Protein AF-A0A7Y2GXT7-F1 (afdb_monomer)

Structure (mmCIF, N/CA/C/O backbone):
data_AF-A0A7Y2GXT7-F1
#
_entry.id   AF-A0A7Y2GXT7-F1
#
loop_
_atom_site.group_PDB
_atom_site.id
_atom_site.type_symbol
_atom_site.label_atom_id
_atom_site.label_alt_id
_atom_site.label_comp_id
_atom_site.label_asym_id
_atom_site.label_entity_id
_atom_site.label_seq_id
_atom_site.pdbx_PDB_ins_code
_atom_site.Cartn_x
_atom_site.Cartn_y
_atom_site.Cartn_z
_atom_site.occupancy
_atom_site.B_iso_or_equiv
_atom_site.auth_seq_id
_atom_site.auth_comp_id
_atom_site.auth_asym_id
_atom_site.auth_atom_id
_atom_site.pdbx_PDB_model_num
ATOM 1 N N . MET A 1 1 ? 17.907 -14.324 -31.197 1.00 44.44 1 MET A N 1
ATOM 2 C CA . MET A 1 1 ? 17.353 -13.794 -29.937 1.00 44.44 1 MET A CA 1
ATOM 3 C C . MET A 1 1 ? 16.541 -14.911 -29.307 1.00 44.44 1 MET A C 1
ATOM 5 O O . MET A 1 1 ? 15.462 -15.207 -29.800 1.00 44.44 1 MET A O 1
ATOM 9 N N . SER A 1 2 ? 17.102 -15.628 -28.335 1.00 51.41 2 SER A N 1
ATOM 10 C CA . SER A 1 2 ? 16.334 -16.596 -27.549 1.00 51.41 2 SER A CA 1
ATOM 11 C C . SER A 1 2 ? 15.458 -15.808 -26.587 1.00 51.41 2 SER A C 1
ATOM 13 O O . SER A 1 2 ? 15.990 -15.037 -25.793 1.00 51.41 2 SER A O 1
ATOM 15 N N . LEU A 1 3 ? 14.139 -15.963 -26.690 1.00 59.31 3 LEU A N 1
ATOM 16 C CA . LEU A 1 3 ? 13.215 -15.437 -25.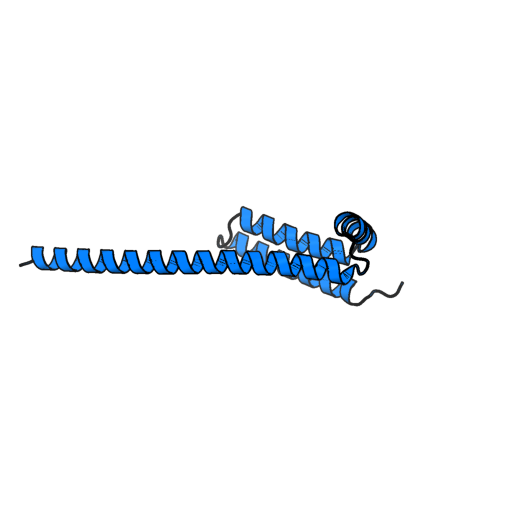689 1.00 59.31 3 LEU A CA 1
ATOM 17 C C . LEU A 1 3 ? 13.597 -16.046 -24.342 1.00 59.31 3 LEU A C 1
ATOM 19 O O . LEU A 1 3 ? 13.504 -17.261 -24.157 1.00 59.31 3 LEU A O 1
ATOM 23 N N . GLU A 1 4 ? 14.074 -15.213 -23.428 1.00 72.75 4 GLU A N 1
ATOM 24 C CA . GLU A 1 4 ? 14.364 -15.669 -22.079 1.00 72.75 4 GLU A CA 1
ATOM 25 C C . GLU A 1 4 ? 13.045 -15.873 -21.333 1.00 72.75 4 GLU A C 1
ATOM 27 O O . GLU A 1 4 ? 12.101 -15.096 -21.476 1.00 72.75 4 GLU A O 1
ATOM 32 N N . VAL A 1 5 ? 12.960 -16.933 -20.528 1.00 74.38 5 VAL A N 1
ATOM 33 C CA . VAL A 1 5 ? 11.710 -17.364 -19.875 1.00 74.38 5 VAL A CA 1
ATOM 34 C C . VAL A 1 5 ? 11.060 -16.229 -19.066 1.00 74.38 5 VAL A C 1
ATOM 36 O O . VAL A 1 5 ? 9.833 -16.111 -19.041 1.00 74.38 5 VAL A O 1
ATOM 39 N N . TYR A 1 6 ? 11.859 -15.337 -18.469 1.00 74.38 6 TYR A N 1
ATOM 40 C CA . TYR A 1 6 ? 11.343 -14.199 -17.702 1.00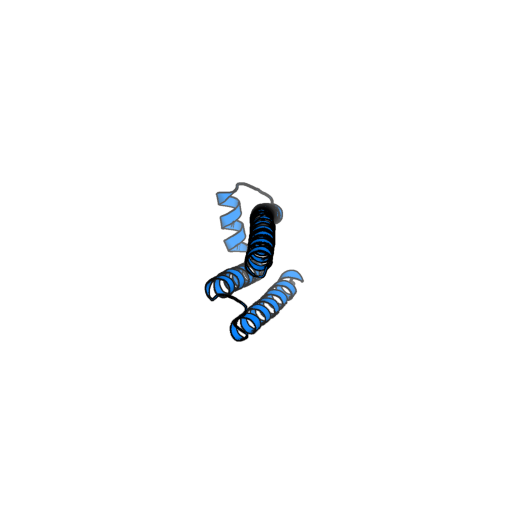 74.38 6 TYR A CA 1
ATOM 41 C C . TYR A 1 6 ? 10.575 -13.184 -18.567 1.00 74.38 6 TYR A C 1
ATOM 43 O O . TYR A 1 6 ? 9.607 -12.595 -18.088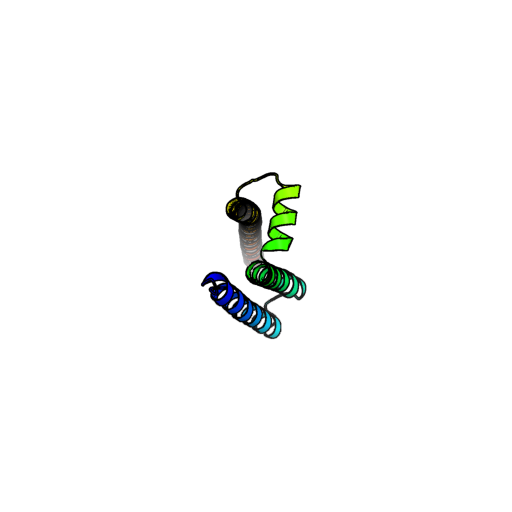 1.00 74.38 6 TYR A O 1
ATOM 51 N N . GLN A 1 7 ? 10.943 -13.015 -19.841 1.00 75.00 7 GLN A N 1
ATOM 52 C CA . GLN A 1 7 ? 10.312 -12.058 -20.760 1.00 75.00 7 GLN A CA 1
ATOM 53 C C . GLN A 1 7 ? 8.890 -12.474 -21.153 1.00 75.00 7 GLN A C 1
ATOM 55 O O . GLN A 1 7 ? 8.117 -11.650 -21.627 1.00 75.00 7 GLN A O 1
ATOM 60 N N . ILE A 1 8 ? 8.529 -13.743 -20.939 1.00 79.50 8 ILE A N 1
ATOM 61 C CA . ILE A 1 8 ? 7.187 -14.279 -21.199 1.00 79.50 8 ILE A CA 1
ATOM 62 C C . ILE A 1 8 ? 6.403 -14.404 -19.891 1.00 79.50 8 ILE A C 1
ATOM 64 O O . ILE A 1 8 ? 5.249 -13.988 -19.808 1.00 79.50 8 ILE A O 1
ATOM 68 N N . VAL A 1 9 ? 7.032 -14.950 -18.848 1.00 81.44 9 VAL A N 1
ATOM 69 C CA . VAL A 1 9 ? 6.362 -15.223 -17.570 1.00 81.44 9 VAL A CA 1
ATOM 70 C C . VAL A 1 9 ? 5.971 -13.932 -16.852 1.00 81.44 9 VAL A C 1
ATOM 72 O O . VAL A 1 9 ? 4.848 -13.821 -16.361 1.00 81.44 9 VAL A O 1
ATOM 75 N N . VAL A 1 10 ? 6.861 -12.937 -16.808 1.00 81.38 10 VAL A N 1
ATOM 76 C CA . VAL A 1 10 ? 6.621 -11.707 -16.041 1.00 81.38 10 VAL A CA 1
ATOM 77 C C . VAL A 1 10 ? 5.458 -10.883 -16.614 1.00 81.38 10 VAL A C 1
ATOM 79 O O . VAL A 1 10 ? 4.576 -10.516 -15.835 1.00 81.38 10 VAL A O 1
ATOM 82 N N . PRO A 1 11 ? 5.348 -10.648 -17.938 1.00 82.81 11 PRO A N 1
ATOM 83 C CA . PRO A 1 11 ? 4.189 -9.950 -18.496 1.00 82.81 11 PRO A CA 1
ATOM 84 C C . PRO A 1 11 ? 2.860 -10.674 -18.262 1.00 82.81 11 PRO A C 1
ATOM 86 O O . PRO A 1 11 ? 1.864 -10.020 -17.957 1.00 82.81 11 PRO A O 1
ATOM 89 N N . ILE A 1 12 ? 2.833 -12.010 -18.348 1.00 85.50 12 ILE A N 1
ATOM 90 C CA . ILE A 1 12 ? 1.620 -12.795 -18.070 1.00 85.50 12 ILE A CA 1
ATOM 91 C C . ILE A 1 12 ? 1.163 -12.567 -16.628 1.00 85.50 12 ILE A C 1
ATOM 93 O O . ILE A 1 12 ? -0.012 -12.280 -16.391 1.00 85.50 12 ILE A O 1
ATOM 97 N N . ILE A 1 13 ? 2.090 -12.635 -15.669 1.00 86.25 13 ILE A N 1
ATOM 98 C CA . ILE A 1 13 ? 1.786 -12.377 -14.258 1.00 86.25 13 ILE A CA 1
ATOM 99 C C . ILE A 1 13 ? 1.277 -10.943 -14.076 1.00 86.25 13 ILE A C 1
ATOM 101 O O . ILE A 1 13 ? 0.256 -10.747 -13.420 1.00 86.25 13 ILE A O 1
ATOM 105 N N . SER A 1 14 ? 1.918 -9.948 -14.696 1.00 84.06 14 SER A N 1
ATOM 106 C CA . SER A 1 14 ? 1.464 -8.555 -14.618 1.00 84.06 14 SER A CA 1
ATOM 107 C C . SER A 1 14 ? 0.036 -8.368 -15.135 1.00 84.06 14 SER A C 1
ATOM 109 O O . SER A 1 14 ? -0.748 -7.663 -14.501 1.00 84.06 14 SER A O 1
ATOM 111 N N . VAL A 1 15 ? -0.336 -9.021 -16.240 1.00 85.12 15 VAL A N 1
ATOM 112 C CA . VAL A 1 15 ? -1.700 -8.956 -16.795 1.00 85.12 15 VAL A CA 1
ATOM 113 C C . VAL A 1 15 ? -2.717 -9.609 -15.857 1.00 85.12 15 VAL A C 1
ATOM 115 O O . VAL A 1 15 ? -3.788 -9.043 -15.616 1.00 85.12 15 VAL A O 1
ATOM 118 N N . VAL A 1 16 ? -2.391 -10.773 -15.288 1.00 88.31 16 VAL A N 1
ATOM 119 C CA . VAL A 1 16 ? -3.259 -11.457 -14.315 1.00 88.31 16 VAL A CA 1
ATOM 120 C C . VAL A 1 16 ? -3.465 -10.581 -13.081 1.00 88.31 16 VAL A C 1
ATOM 122 O O . VAL A 1 16 ? -4.602 -10.355 -12.670 1.00 88.31 16 VAL A O 1
ATOM 125 N N . SER A 1 17 ? -2.392 -10.025 -12.528 1.00 84.94 17 SER A N 1
ATOM 126 C CA . SER A 1 17 ? -2.461 -9.169 -11.346 1.00 84.94 17 SER A CA 1
ATOM 127 C C . SER A 1 17 ? -3.231 -7.874 -11.598 1.00 84.94 17 SER A C 1
ATOM 129 O O . SER A 1 17 ? -4.092 -7.515 -10.795 1.00 84.94 17 SER A O 1
ATOM 131 N N . ALA A 1 18 ? -2.999 -7.202 -12.731 1.00 83.62 18 ALA A N 1
ATOM 132 C CA . ALA A 1 18 ? -3.773 -6.026 -13.126 1.00 83.62 18 ALA A CA 1
ATOM 133 C C . ALA A 1 18 ? -5.271 -6.354 -13.253 1.00 83.62 18 ALA A C 1
ATOM 135 O O . ALA A 1 18 ? -6.120 -5.587 -12.797 1.00 83.62 18 ALA A O 1
ATOM 136 N N . SER A 1 19 ? -5.599 -7.533 -13.791 1.00 85.12 19 SER A N 1
ATOM 137 C CA . SER A 1 19 ? -6.981 -8.009 -13.896 1.00 85.12 19 SER A CA 1
ATOM 138 C C . SER A 1 19 ? -7.616 -8.244 -12.522 1.00 85.12 19 SER A C 1
ATOM 140 O O . SER A 1 19 ? -8.777 -7.895 -12.318 1.00 85.12 19 SER A O 1
ATOM 142 N N . LEU A 1 20 ? -6.877 -8.803 -11.559 1.00 83.81 20 LEU A N 1
ATOM 143 C CA . LEU A 1 20 ? -7.362 -8.993 -10.186 1.00 83.81 20 LEU A CA 1
ATOM 144 C C . LEU A 1 20 ? -7.636 -7.653 -9.495 1.00 83.81 20 LEU A C 1
ATOM 146 O O . LEU A 1 20 ? -8.723 -7.466 -8.950 1.00 83.81 20 LEU A O 1
ATOM 150 N N . ILE A 1 21 ? -6.706 -6.700 -9.604 1.00 82.94 21 ILE A N 1
ATOM 151 C CA . ILE A 1 21 ? -6.853 -5.347 -9.049 1.00 82.94 21 ILE A CA 1
ATOM 152 C C . ILE A 1 21 ? -8.082 -4.650 -9.639 1.00 82.94 21 ILE A C 1
ATOM 154 O O . ILE A 1 21 ? -8.877 -4.062 -8.907 1.00 82.94 21 ILE A O 1
ATOM 158 N N . PHE A 1 22 ? -8.281 -4.759 -10.955 1.00 80.75 22 PHE A N 1
ATOM 159 C CA . PHE A 1 22 ? -9.436 -4.171 -11.628 1.00 80.75 22 PHE A CA 1
ATOM 160 C C . PHE A 1 22 ? -10.759 -4.807 -11.177 1.00 80.75 22 PHE A C 1
ATOM 162 O O . PHE A 1 22 ? -11.745 -4.107 -10.953 1.00 80.75 22 PHE A O 1
ATOM 169 N N . ARG A 1 23 ? -10.789 -6.131 -10.967 1.00 83.25 23 ARG A N 1
ATOM 170 C CA . ARG A 1 23 ? -11.969 -6.813 -10.405 1.00 83.25 23 ARG A CA 1
ATOM 171 C C . ARG A 1 23 ? -12.278 -6.347 -8.986 1.00 83.25 23 ARG A C 1
ATOM 173 O O . ARG A 1 23 ? -13.447 -6.265 -8.622 1.00 83.25 23 ARG A O 1
ATOM 180 N N . GLU A 1 24 ? -11.260 -6.061 -8.189 1.00 78.88 24 GLU A N 1
ATOM 181 C CA . GLU A 1 24 ? -11.425 -5.600 -6.812 1.00 78.88 24 GLU A CA 1
ATOM 182 C C . GLU A 1 24 ? -11.876 -4.136 -6.732 1.00 78.88 24 GLU A C 1
ATOM 184 O O . GLU A 1 24 ? -12.703 -3.789 -5.888 1.00 78.88 24 GLU A O 1
ATOM 189 N N . PHE A 1 25 ? -11.442 -3.311 -7.690 1.00 80.00 25 PHE A N 1
ATOM 190 C CA . PHE A 1 25 ? -11.971 -1.965 -7.905 1.00 80.00 25 PHE A CA 1
ATOM 191 C C . PHE A 1 25 ? -13.463 -1.985 -8.268 1.00 80.00 25 PHE A C 1
ATOM 193 O O . PHE A 1 25 ? -14.248 -1.260 -7.663 1.00 80.00 25 PHE A O 1
ATOM 200 N N . ILE A 1 26 ? -13.886 -2.868 -9.186 1.00 78.50 26 ILE A N 1
ATOM 201 C CA . ILE A 1 26 ? -15.310 -3.020 -9.550 1.00 78.50 26 ILE A CA 1
ATOM 202 C C . ILE A 1 26 ? -16.161 -3.440 -8.342 1.00 78.50 26 ILE A C 1
ATOM 204 O O . ILE A 1 26 ? -17.313 -3.030 -8.224 1.00 78.50 26 ILE A O 1
ATOM 208 N N . LYS A 1 27 ? -15.604 -4.238 -7.425 1.00 81.75 27 LYS A N 1
ATOM 209 C CA . LYS A 1 27 ? -16.286 -4.653 -6.190 1.00 81.75 27 LYS A CA 1
ATOM 210 C C . LYS A 1 27 ? -16.374 -3.547 -5.130 1.00 81.75 27 LYS A C 1
ATOM 212 O O . LYS A 1 27 ? -17.018 -3.764 -4.112 1.00 81.75 27 LYS A O 1
ATOM 217 N N . GLY A 1 28 ? -15.741 -2.390 -5.347 1.00 78.56 28 GLY A N 1
ATOM 218 C CA . GLY A 1 28 ? -15.712 -1.279 -4.391 1.00 78.56 28 GLY A CA 1
ATOM 219 C C . GLY A 1 28 ? -14.839 -1.531 -3.158 1.00 78.56 28 GLY A C 1
ATOM 220 O O . GLY A 1 28 ? -14.887 -0.749 -2.214 1.00 78.56 28 GLY A O 1
ATOM 221 N N . ASN A 1 29 ? -14.041 -2.603 -3.159 1.00 75.38 29 ASN A N 1
ATOM 222 C CA . ASN A 1 29 ? -13.185 -2.972 -2.029 1.00 75.38 29 ASN A CA 1
ATOM 223 C C . ASN A 1 29 ? -11.876 -2.174 -1.993 1.00 75.38 29 ASN A C 1
ATOM 225 O O . ASN A 1 29 ? -11.275 -2.058 -0.930 1.00 75.38 29 ASN A O 1
ATOM 229 N N . ASN A 1 30 ? -11.445 -1.638 -3.139 1.00 76.25 30 ASN A N 1
ATOM 230 C CA . ASN A 1 30 ? -10.227 -0.845 -3.260 1.00 76.25 30 ASN A CA 1
ATOM 231 C C . ASN A 1 30 ? -10.551 0.611 -3.575 1.00 76.25 30 ASN A C 1
ATOM 233 O O . ASN A 1 30 ? -11.384 0.926 -4.429 1.00 76.25 30 ASN A O 1
ATOM 237 N N . THR A 1 31 ? -9.802 1.509 -2.950 1.00 83.38 31 THR A N 1
ATOM 238 C CA . THR A 1 31 ? -9.842 2.932 -3.274 1.00 83.38 31 THR A CA 1
ATOM 239 C C . THR A 1 31 ? -9.237 3.163 -4.664 1.00 83.38 31 THR A C 1
ATOM 241 O O . THR A 1 31 ? -8.334 2.448 -5.112 1.00 83.38 31 THR A O 1
ATOM 244 N N . LEU A 1 32 ? -9.683 4.216 -5.355 1.00 78.62 32 LEU A N 1
ATOM 245 C CA . LEU A 1 32 ? -9.130 4.625 -6.653 1.00 78.62 32 LEU A CA 1
ATOM 246 C C . LEU A 1 32 ? -7.605 4.850 -6.586 1.00 78.62 32 LEU A C 1
ATOM 248 O O . LEU A 1 32 ? -6.875 4.459 -7.493 1.00 78.62 32 LEU A O 1
ATOM 252 N N . PHE A 1 33 ? -7.114 5.387 -5.464 1.00 79.19 33 PHE A N 1
ATOM 253 C CA . PHE A 1 33 ? -5.683 5.540 -5.192 1.00 79.19 33 PHE A CA 1
ATOM 254 C C . PHE A 1 33 ? -4.935 4.200 -5.138 1.00 79.19 33 PHE A C 1
ATOM 256 O O . PHE A 1 33 ? -3.883 4.062 -5.755 1.00 79.19 33 PHE A O 1
ATOM 263 N N . GLU A 1 34 ? -5.481 3.200 -4.444 1.00 80.31 34 GLU A N 1
ATOM 264 C CA . GLU A 1 34 ? -4.860 1.875 -4.306 1.00 80.31 34 GLU A CA 1
ATOM 265 C C . GLU A 1 34 ? -4.8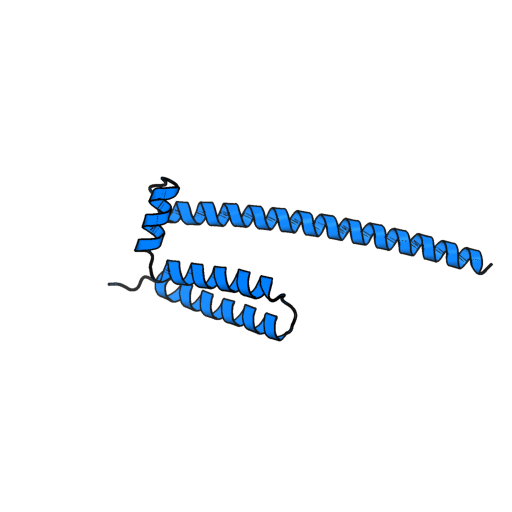03 1.160 -5.655 1.00 80.31 34 GLU A C 1
ATOM 267 O O . GLU A 1 34 ? -3.778 0.591 -6.018 1.00 80.31 34 GLU A O 1
ATOM 272 N N . THR A 1 35 ? -5.873 1.269 -6.440 1.00 81.25 35 THR A N 1
ATOM 273 C CA . THR A 1 35 ? -5.960 0.695 -7.789 1.00 81.25 35 THR A CA 1
ATOM 274 C C . THR A 1 35 ? -4.897 1.288 -8.716 1.00 81.25 35 THR A C 1
ATOM 276 O O . THR A 1 35 ? -4.191 0.546 -9.398 1.00 81.25 35 THR A O 1
ATOM 279 N N . ILE A 1 36 ? -4.736 2.616 -8.715 1.00 83.94 36 ILE A N 1
ATOM 280 C CA . ILE A 1 36 ? -3.715 3.304 -9.520 1.00 83.94 36 ILE A CA 1
ATOM 281 C C . ILE A 1 36 ? -2.308 2.933 -9.048 1.00 83.94 36 ILE A C 1
ATOM 283 O O . ILE A 1 36 ? -1.448 2.629 -9.874 1.00 83.94 36 ILE A O 1
ATOM 287 N N . LEU A 1 37 ? -2.074 2.929 -7.733 1.00 85.00 37 LEU A N 1
ATOM 288 C CA . LEU A 1 37 ? -0.773 2.611 -7.153 1.00 85.00 37 LEU A CA 1
ATOM 289 C C . LEU A 1 37 ? -0.344 1.188 -7.522 1.00 85.00 37 LEU A C 1
ATOM 291 O O . LEU A 1 37 ? 0.753 0.993 -8.044 1.00 85.00 37 LEU A O 1
ATOM 295 N N . TRP A 1 38 ? -1.219 0.204 -7.316 1.00 83.62 38 TRP A N 1
ATOM 296 C CA . TRP A 1 38 ? -0.914 -1.189 -7.628 1.00 83.62 38 TRP A CA 1
ATOM 297 C C . TRP A 1 38 ? -0.803 -1.445 -9.132 1.00 83.62 38 TRP A C 1
ATOM 299 O O . TRP A 1 38 ? 0.111 -2.148 -9.558 1.00 83.62 38 TRP A O 1
ATOM 309 N N . SER A 1 39 ? -1.667 -0.840 -9.951 1.00 82.31 39 SER A N 1
ATOM 310 C CA . SER A 1 39 ? -1.574 -0.940 -11.414 1.00 82.31 39 SER A CA 1
ATOM 311 C C . SER A 1 39 ? -0.252 -0.365 -11.940 1.00 82.31 39 SER A C 1
ATOM 313 O O . SER A 1 39 ? 0.416 -0.996 -12.757 1.00 82.31 39 SER A O 1
ATOM 315 N N . SER A 1 40 ? 0.191 0.777 -11.400 1.00 83.44 40 SER A N 1
ATOM 316 C CA . SER A 1 40 ? 1.480 1.394 -11.742 1.00 83.44 40 SER A CA 1
ATOM 317 C C . SER A 1 40 ? 2.669 0.474 -11.433 1.00 83.44 40 SER A C 1
ATOM 319 O O . SER A 1 40 ? 3.572 0.335 -12.257 1.00 83.44 40 SER A O 1
ATOM 321 N N . ILE A 1 41 ? 2.641 -0.233 -10.296 1.00 83.75 41 ILE A N 1
ATOM 322 C CA . ILE A 1 41 ? 3.680 -1.212 -9.935 1.00 83.75 41 ILE A CA 1
ATOM 323 C C . ILE A 1 41 ? 3.737 -2.357 -10.957 1.00 83.75 41 ILE A C 1
ATOM 325 O O . ILE A 1 41 ? 4.814 -2.671 -11.464 1.00 83.75 41 ILE A O 1
ATOM 329 N N . TRP A 1 42 ? 2.597 -2.965 -11.299 1.00 85.44 42 TRP A N 1
ATOM 330 C CA . TRP A 1 42 ? 2.560 -4.086 -12.249 1.00 85.44 42 TRP A CA 1
ATOM 331 C C . TRP A 1 42 ? 2.945 -3.685 -13.672 1.00 85.44 42 TRP A C 1
ATOM 333 O O . TRP A 1 42 ? 3.625 -4.452 -14.360 1.00 85.44 42 TRP A O 1
ATOM 343 N N . LEU A 1 43 ? 2.565 -2.476 -14.092 1.00 84.00 43 LEU A N 1
ATOM 344 C CA . LEU A 1 43 ? 3.003 -1.888 -15.357 1.00 84.00 43 LEU A CA 1
ATOM 345 C C . LEU A 1 43 ? 4.511 -1.624 -15.361 1.00 84.00 43 LEU A C 1
ATOM 347 O O . LEU A 1 43 ? 5.173 -1.941 -16.345 1.00 84.00 43 LEU A O 1
ATOM 351 N N . GLY A 1 44 ? 5.072 -1.119 -14.259 1.00 82.31 44 GLY A N 1
ATOM 352 C CA . GLY A 1 44 ? 6.516 -0.944 -14.104 1.00 82.31 44 GLY A CA 1
ATOM 353 C C . GLY A 1 44 ? 7.278 -2.267 -14.211 1.00 82.31 44 GLY A C 1
ATOM 354 O O . GLY A 1 44 ? 8.255 -2.358 -14.949 1.00 82.31 44 GLY A O 1
ATOM 355 N N . ILE A 1 45 ? 6.793 -3.320 -13.549 1.00 80.50 45 ILE A N 1
ATOM 356 C CA . ILE A 1 45 ? 7.380 -4.668 -13.618 1.00 80.50 45 ILE A CA 1
ATOM 357 C C . ILE A 1 45 ? 7.316 -5.230 -15.048 1.00 80.50 45 ILE A C 1
ATOM 359 O O . ILE A 1 45 ? 8.303 -5.778 -15.540 1.00 80.50 45 ILE A O 1
ATOM 363 N N . ALA A 1 46 ? 6.186 -5.057 -15.740 1.00 81.56 46 ALA A N 1
ATOM 364 C CA . ALA A 1 46 ? 6.045 -5.480 -17.133 1.00 81.56 46 ALA A CA 1
ATOM 365 C C . ALA A 1 46 ? 6.999 -4.712 -18.063 1.00 81.56 46 ALA A C 1
ATOM 367 O O . ALA A 1 46 ? 7.629 -5.315 -18.930 1.00 81.56 46 ALA A O 1
ATOM 368 N N . ALA A 1 47 ? 7.150 -3.399 -17.860 1.00 79.69 47 ALA A N 1
ATOM 369 C CA . ALA A 1 47 ? 8.065 -2.567 -18.636 1.00 79.69 47 ALA A CA 1
ATOM 370 C C . ALA A 1 47 ? 9.533 -2.987 -18.447 1.00 79.69 47 ALA A C 1
ATOM 372 O O . ALA A 1 47 ? 10.265 -3.067 -19.431 1.00 79.69 47 ALA A O 1
ATOM 373 N N . ILE A 1 48 ? 9.943 -3.325 -17.217 1.00 75.31 48 ILE A N 1
ATOM 374 C CA . ILE A 1 48 ? 11.287 -3.851 -16.913 1.00 75.31 48 ILE A CA 1
ATOM 375 C C . ILE A 1 48 ? 11.542 -5.174 -17.641 1.00 75.31 48 ILE A C 1
ATOM 377 O O . ILE A 1 48 ? 12.622 -5.373 -18.190 1.00 75.31 48 ILE A O 1
ATOM 381 N N . ALA A 1 49 ? 10.552 -6.067 -17.669 1.00 76.38 49 ALA A N 1
ATOM 382 C CA . ALA A 1 49 ? 10.687 -7.360 -18.332 1.00 76.38 49 ALA A CA 1
ATOM 383 C C . ALA A 1 49 ? 10.765 -7.250 -19.864 1.00 76.38 49 ALA A C 1
ATOM 385 O O . ALA A 1 49 ? 11.470 -8.036 -20.492 1.00 76.38 49 ALA A O 1
ATOM 386 N N . LEU A 1 50 ? 10.046 -6.291 -20.459 1.00 75.12 50 LEU A N 1
ATOM 387 C CA . LEU A 1 50 ? 10.001 -6.091 -21.911 1.00 75.12 50 LEU A CA 1
ATOM 388 C C . LEU A 1 50 ? 11.179 -5.260 -22.443 1.00 75.12 50 LEU A C 1
ATOM 390 O O . LEU A 1 50 ? 11.622 -5.496 -23.564 1.00 75.12 50 LEU A O 1
ATOM 394 N N . PHE A 1 51 ? 11.696 -4.310 -21.656 1.00 72.81 51 PHE A N 1
ATOM 395 C CA . PHE A 1 51 ? 12.781 -3.407 -22.053 1.00 72.81 51 PHE A CA 1
ATOM 396 C C . PHE A 1 51 ? 13.838 -3.282 -20.942 1.00 72.81 51 PHE A C 1
ATOM 398 O O . PHE A 1 51 ? 13.885 -2.265 -20.240 1.00 72.81 51 PHE A O 1
ATOM 405 N N . PRO A 1 52 ? 14.713 -4.290 -20.772 1.00 66.50 52 PRO A N 1
ATOM 406 C CA . PRO A 1 52 ? 15.708 -4.281 -19.704 1.00 66.50 52 PRO A CA 1
ATOM 407 C C . PRO A 1 52 ? 16.765 -3.175 -19.882 1.00 66.50 52 PRO A C 1
ATOM 409 O O . PRO A 1 52 ? 17.163 -2.554 -18.896 1.00 66.50 52 PRO A O 1
ATOM 412 N N . ASP A 1 53 ? 17.181 -2.865 -21.114 1.00 68.50 53 ASP A N 1
ATOM 413 C CA . ASP A 1 53 ? 18.334 -1.993 -21.405 1.00 68.50 53 ASP A CA 1
ATOM 414 C C . ASP A 1 53 ? 18.233 -0.549 -20.854 1.00 68.50 53 ASP A C 1
ATOM 416 O O . ASP A 1 53 ? 19.131 -0.125 -20.116 1.00 68.50 53 ASP A O 1
ATOM 420 N N . PRO A 1 54 ? 17.170 0.237 -21.137 1.00 64.81 54 PRO A N 1
ATOM 421 C CA . PRO A 1 54 ? 17.102 1.632 -20.693 1.00 64.81 54 PRO A CA 1
ATOM 422 C C . PRO A 1 54 ? 16.953 1.772 -19.172 1.00 64.81 54 PRO A C 1
ATOM 424 O O . PRO A 1 54 ? 17.514 2.690 -18.569 1.00 64.81 54 PRO A O 1
ATOM 427 N N . ILE A 1 55 ? 16.225 0.853 -18.534 1.00 64.31 55 ILE A N 1
ATOM 428 C CA . ILE A 1 55 ? 15.981 0.894 -17.086 1.00 64.31 55 ILE A CA 1
ATOM 429 C C . ILE A 1 55 ? 17.247 0.485 -16.327 1.00 64.31 55 ILE A C 1
ATOM 431 O O . ILE A 1 55 ? 17.620 1.119 -15.338 1.00 64.31 55 ILE A O 1
ATOM 435 N N . THR A 1 56 ? 17.964 -0.508 -16.852 1.00 62.44 56 THR A N 1
ATOM 436 C CA . THR A 1 56 ? 19.254 -0.964 -16.327 1.00 62.44 56 THR A CA 1
ATOM 437 C C . THR A 1 56 ? 20.306 0.146 -16.363 1.00 62.44 56 THR A C 1
ATOM 439 O O . THR A 1 56 ? 21.020 0.363 -15.379 1.00 62.44 56 THR A O 1
ATOM 442 N N . MET A 1 57 ? 20.356 0.915 -17.456 1.00 65.50 57 MET A N 1
ATOM 443 C CA . MET A 1 57 ? 21.296 2.026 -17.613 1.00 65.50 57 MET A CA 1
ATOM 444 C C . MET A 1 57 ? 21.015 3.182 -16.637 1.00 65.50 57 MET A C 1
ATOM 446 O O . MET A 1 57 ? 21.946 3.744 -16.052 1.00 65.50 57 MET A O 1
ATOM 450 N N . PHE A 1 58 ? 19.740 3.518 -16.411 1.00 67.00 58 PHE A N 1
ATOM 451 C CA . PHE A 1 58 ? 19.343 4.556 -15.452 1.00 67.00 58 PHE A CA 1
ATOM 452 C C . PHE A 1 58 ? 19.691 4.180 -14.001 1.00 67.00 58 PHE A C 1
ATOM 454 O O . PHE A 1 58 ? 20.179 5.016 -13.230 1.00 67.00 58 PHE A O 1
ATOM 461 N N . LEU A 1 59 ? 19.484 2.912 -13.636 1.00 62.38 59 LEU A N 1
ATOM 462 C CA . LEU A 1 59 ? 19.718 2.429 -12.277 1.00 62.38 59 LEU A CA 1
ATOM 463 C C . LEU A 1 59 ? 21.215 2.323 -11.952 1.00 62.38 59 LEU A C 1
ATOM 465 O O . LEU A 1 59 ? 21.644 2.745 -10.876 1.00 62.38 59 LEU A O 1
ATOM 469 N N . SER A 1 60 ? 22.019 1.851 -12.913 1.00 63.81 60 SER A N 1
ATOM 470 C CA . SER A 1 60 ? 23.481 1.774 -12.787 1.00 63.81 60 SER A CA 1
ATOM 471 C C . SER A 1 60 ? 24.108 3.153 -12.538 1.00 63.81 60 SER A C 1
ATOM 473 O O . SER A 1 60 ? 24.942 3.307 -11.645 1.00 63.81 60 SER A O 1
ATOM 475 N N . LYS A 1 61 ? 23.641 4.191 -13.251 1.00 67.56 61 LYS A N 1
ATOM 476 C CA . LYS A 1 61 ? 24.156 5.566 -13.122 1.00 67.56 61 LYS A CA 1
ATOM 477 C C . LYS A 1 61 ? 23.807 6.229 -11.785 1.00 67.56 61 LYS A C 1
ATOM 479 O O . LYS A 1 61 ? 24.599 7.021 -11.283 1.00 67.56 61 LYS A O 1
ATOM 484 N N . THR A 1 62 ? 22.636 5.929 -11.225 1.00 64.94 62 THR A N 1
ATOM 485 C CA . THR A 1 62 ? 22.154 6.574 -9.990 1.00 64.94 62 THR A CA 1
ATOM 486 C C . THR A 1 62 ? 22.700 5.901 -8.728 1.00 64.94 62 THR A C 1
ATOM 488 O O . THR A 1 62 ? 22.938 6.577 -7.732 1.00 64.94 62 THR A O 1
ATOM 491 N N . ILE A 1 63 ? 22.905 4.578 -8.755 1.00 67.62 63 ILE A N 1
ATOM 492 C CA . ILE A 1 63 ? 23.187 3.778 -7.549 1.00 67.62 63 ILE A CA 1
ATOM 493 C C . ILE A 1 63 ? 24.625 3.224 -7.535 1.00 67.62 63 ILE A C 1
ATOM 495 O O . ILE A 1 63 ? 25.140 2.884 -6.474 1.00 67.62 63 ILE A O 1
ATOM 499 N N . GLY A 1 64 ? 25.316 3.165 -8.681 1.00 62.53 64 GLY A N 1
ATOM 500 C CA . GLY A 1 64 ? 26.731 2.770 -8.756 1.00 62.53 64 GLY A CA 1
ATOM 501 C C . GLY A 1 64 ? 27.008 1.275 -8.533 1.00 62.53 64 GLY A C 1
ATOM 502 O O . GLY A 1 64 ? 28.166 0.874 -8.410 1.00 62.53 64 GLY A O 1
ATOM 503 N N . ILE A 1 65 ? 25.971 0.433 -8.492 1.00 62.09 65 ILE A N 1
ATOM 504 C CA . ILE A 1 65 ? 26.100 -1.025 -8.375 1.00 62.09 65 ILE A CA 1
ATOM 505 C C . ILE A 1 65 ? 26.360 -1.607 -9.773 1.00 62.09 65 ILE A C 1
ATOM 507 O O . ILE A 1 65 ? 25.535 -1.468 -10.674 1.00 62.09 65 ILE A O 1
ATOM 511 N N . LYS A 1 66 ? 27.514 -2.268 -9.950 1.00 58.03 66 LYS A N 1
ATOM 512 C CA . LYS A 1 66 ? 27.923 -2.917 -11.215 1.00 58.03 66 LYS A CA 1
ATOM 513 C C . LYS A 1 66 ? 27.058 -4.122 -11.597 1.00 58.03 66 LYS A C 1
ATOM 515 O O . LYS A 1 66 ? 27.038 -4.499 -12.763 1.00 58.03 66 LYS A O 1
ATOM 520 N N . ASP A 1 67 ? 26.384 -4.729 -10.620 1.00 64.81 67 ASP A N 1
ATOM 521 C CA . ASP A 1 67 ? 25.492 -5.865 -10.833 1.00 64.81 67 ASP A CA 1
ATOM 522 C C . ASP A 1 67 ? 24.022 -5.420 -10.849 1.00 64.81 67 ASP A C 1
ATOM 524 O O . ASP A 1 67 ? 23.396 -5.122 -9.826 1.00 64.81 67 ASP A O 1
ATOM 528 N N . HIS A 1 68 ? 23.501 -5.341 -12.066 1.00 64.50 68 HIS A N 1
ATOM 529 C CA . HIS A 1 68 ? 22.220 -4.753 -12.433 1.00 64.50 68 HIS A CA 1
ATOM 530 C C . HIS A 1 68 ? 21.018 -5.444 -11.779 1.00 64.50 68 HIS A C 1
ATOM 532 O O . HIS A 1 68 ? 20.066 -4.779 -11.367 1.00 64.50 68 HIS A O 1
ATOM 538 N N . ILE A 1 69 ? 21.074 -6.772 -11.644 1.00 69.69 69 ILE A N 1
ATOM 539 C CA . ILE A 1 69 ? 19.988 -7.569 -11.062 1.00 69.69 69 ILE A CA 1
ATOM 540 C C . ILE A 1 69 ? 19.930 -7.328 -9.551 1.00 69.69 69 ILE A C 1
ATOM 542 O O . ILE A 1 69 ? 18.858 -7.101 -8.986 1.00 69.69 69 ILE A O 1
ATOM 546 N N . ASN A 1 70 ? 21.095 -7.280 -8.903 1.00 74.19 70 ASN A N 1
ATOM 547 C CA . ASN A 1 70 ? 21.182 -7.085 -7.460 1.00 74.19 70 ASN A CA 1
ATOM 548 C C . ASN A 1 70 ? 20.660 -5.708 -7.039 1.00 74.19 70 ASN A C 1
ATOM 550 O O . ASN A 1 70 ? 19.963 -5.609 -6.033 1.00 74.19 70 ASN A O 1
ATOM 554 N N . ALA A 1 71 ? 20.920 -4.654 -7.820 1.00 73.50 71 ALA A N 1
ATOM 555 C CA . ALA A 1 71 ? 20.420 -3.311 -7.521 1.00 73.50 71 ALA A CA 1
ATOM 556 C C . ALA A 1 71 ? 18.882 -3.258 -7.431 1.00 73.50 71 ALA A C 1
ATOM 558 O O . ALA A 1 71 ? 18.336 -2.709 -6.472 1.00 73.50 71 ALA A O 1
ATOM 559 N N . ILE A 1 72 ? 18.183 -3.873 -8.390 1.00 75.00 72 ILE A N 1
ATOM 560 C CA . ILE A 1 72 ? 16.712 -3.938 -8.409 1.00 75.00 72 ILE A CA 1
ATOM 561 C C . ILE A 1 72 ? 16.200 -4.726 -7.201 1.00 75.00 72 ILE A C 1
ATOM 563 O O . ILE A 1 72 ? 15.267 -4.285 -6.527 1.00 75.00 72 ILE A O 1
ATOM 567 N N . ILE A 1 73 ? 16.837 -5.861 -6.895 1.00 80.75 73 ILE A N 1
ATOM 568 C CA . ILE A 1 73 ? 16.473 -6.699 -5.749 1.00 80.75 73 ILE A CA 1
ATOM 569 C C . ILE A 1 73 ? 16.629 -5.919 -4.440 1.00 80.75 73 ILE A C 1
ATOM 571 O O . ILE A 1 73 ? 15.704 -5.911 -3.632 1.00 80.75 73 ILE A O 1
ATOM 575 N N . PHE A 1 74 ? 17.744 -5.213 -4.235 1.00 82.75 74 PHE A N 1
ATOM 576 C CA . PHE A 1 74 ? 17.972 -4.434 -3.015 1.00 82.75 74 PHE A CA 1
ATOM 577 C C . PHE A 1 74 ? 16.946 -3.313 -2.831 1.00 82.75 74 PHE A C 1
ATOM 579 O O . PHE A 1 74 ? 16.437 -3.132 -1.725 1.00 82.75 74 PHE A O 1
ATOM 586 N N . ILE A 1 75 ? 16.596 -2.589 -3.897 1.00 81.88 75 ILE A N 1
ATOM 5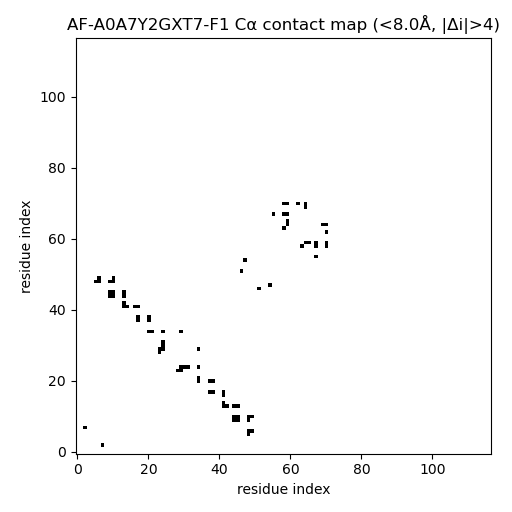87 C CA . ILE A 1 75 ? 15.572 -1.535 -3.834 1.00 81.88 75 ILE A CA 1
ATOM 588 C C . ILE A 1 75 ? 14.196 -2.137 -3.553 1.00 81.88 75 ILE A C 1
ATOM 590 O O . ILE A 1 75 ? 13.482 -1.653 -2.676 1.00 81.88 75 ILE A O 1
ATOM 594 N N . GLY A 1 76 ? 13.830 -3.205 -4.267 1.00 84.44 76 GLY A N 1
ATOM 595 C CA . GLY A 1 76 ? 12.567 -3.908 -4.059 1.00 84.44 76 GLY A CA 1
ATOM 596 C C . GLY A 1 76 ? 12.438 -4.428 -2.628 1.00 84.44 76 GLY A C 1
ATOM 597 O O . GLY A 1 76 ? 11.400 -4.243 -1.993 1.00 84.44 76 GLY A O 1
ATOM 598 N N . LEU A 1 77 ? 13.517 -4.992 -2.081 1.00 88.12 77 LEU A N 1
ATOM 599 C CA . LEU A 1 77 ? 13.588 -5.418 -0.686 1.00 88.12 77 LEU A CA 1
ATOM 600 C C . LEU A 1 77 ? 13.456 -4.237 0.278 1.00 88.12 77 LEU A C 1
ATOM 602 O O . LEU A 1 77 ?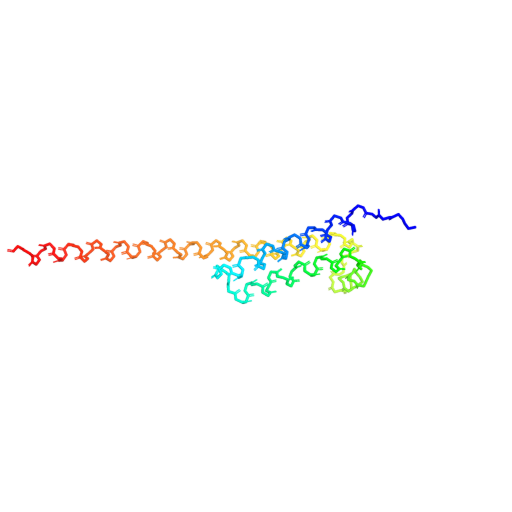 12.655 -4.316 1.204 1.00 88.12 77 LEU A O 1
ATOM 606 N N . ALA A 1 78 ? 14.176 -3.134 0.063 1.00 88.06 78 ALA A N 1
ATOM 607 C CA . ALA A 1 78 ? 14.100 -1.957 0.928 1.00 88.06 78 ALA A CA 1
ATOM 608 C C . ALA A 1 78 ? 12.679 -1.369 0.977 1.00 88.06 78 ALA A C 1
ATOM 610 O O . ALA A 1 78 ? 12.143 -1.120 2.060 1.00 88.06 78 ALA A O 1
ATOM 611 N N . ILE A 1 79 ? 12.038 -1.209 -0.186 1.00 88.50 79 ILE A N 1
ATOM 612 C CA . ILE A 1 79 ? 10.646 -0.753 -0.289 1.00 88.50 79 ILE A CA 1
ATOM 613 C C . ILE A 1 79 ? 9.712 -1.755 0.393 1.00 88.50 79 ILE A C 1
ATOM 615 O O . ILE A 1 79 ? 8.838 -1.353 1.159 1.00 88.50 79 ILE A O 1
ATOM 619 N N . SER A 1 80 ? 9.912 -3.054 0.167 1.00 89.50 80 SER A N 1
ATOM 620 C CA . SER A 1 80 ? 9.120 -4.106 0.801 1.00 89.50 80 SER A CA 1
ATOM 621 C C . SER A 1 80 ? 9.209 -4.023 2.325 1.00 89.50 80 SER A C 1
ATOM 623 O O . SER A 1 80 ? 8.177 -3.921 2.986 1.00 89.50 80 SER A O 1
ATOM 625 N N . PHE A 1 81 ? 10.411 -3.972 2.904 1.00 93.69 81 PHE A N 1
ATOM 626 C CA . PHE A 1 81 ? 10.595 -3.823 4.351 1.00 93.69 81 PHE A CA 1
ATOM 627 C C . PHE A 1 81 ? 9.926 -2.557 4.893 1.00 93.69 81 PHE A C 1
ATOM 629 O O . PHE A 1 81 ? 9.280 -2.603 5.941 1.00 93.69 81 PHE A O 1
ATOM 636 N N . PHE A 1 82 ? 10.014 -1.441 4.168 1.00 92.38 82 PHE A N 1
ATOM 637 C CA . PHE A 1 82 ? 9.336 -0.206 4.550 1.00 92.38 82 PHE A CA 1
ATOM 638 C C . PHE A 1 82 ? 7.805 -0.359 4.567 1.00 92.38 82 PHE A C 1
ATOM 640 O O . PHE A 1 82 ? 7.146 0.076 5.517 1.00 92.38 82 PHE A O 1
ATOM 647 N N . LEU A 1 83 ? 7.227 -1.017 3.557 1.00 90.81 83 LEU A N 1
ATOM 648 C CA . LEU A 1 83 ? 5.792 -1.305 3.509 1.00 90.81 83 LEU A CA 1
ATOM 649 C C . LEU A 1 83 ? 5.362 -2.247 4.641 1.00 90.81 83 LEU A C 1
ATOM 651 O O . LEU A 1 83 ? 4.355 -1.976 5.295 1.00 90.81 83 LEU A O 1
ATOM 655 N N . HIS A 1 84 ? 6.146 -3.288 4.935 1.00 94.75 84 HIS A N 1
ATOM 656 C CA . HIS A 1 84 ? 5.898 -4.187 6.067 1.00 94.75 84 HIS A CA 1
ATOM 657 C C . HIS A 1 84 ? 5.922 -3.433 7.400 1.00 94.75 84 HIS A C 1
ATOM 659 O O . HIS A 1 84 ? 5.026 -3.60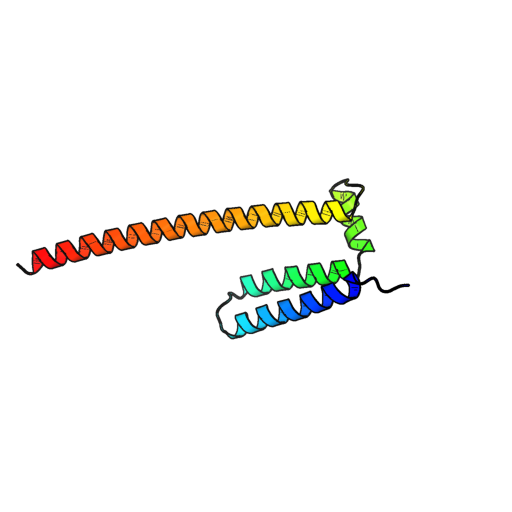5 8.224 1.00 94.75 84 HIS A O 1
ATOM 665 N N . TYR A 1 85 ? 6.897 -2.544 7.601 1.00 95.94 85 TYR A N 1
ATOM 666 C CA . TYR A 1 85 ? 6.966 -1.697 8.791 1.00 95.94 85 TYR A CA 1
ATOM 667 C C . TYR A 1 85 ? 5.735 -0.787 8.925 1.00 95.94 85 TYR A C 1
ATOM 669 O O . TYR A 1 85 ? 5.146 -0.668 10.004 1.00 95.94 85 TYR A O 1
ATOM 677 N N . ARG A 1 86 ? 5.295 -0.168 7.822 1.00 93.50 86 ARG A N 1
ATOM 678 C CA . ARG A 1 86 ? 4.084 0.663 7.812 1.00 93.50 86 ARG A CA 1
ATOM 679 C C . ARG A 1 86 ? 2.836 -0.156 8.146 1.00 93.50 86 ARG A C 1
ATOM 681 O O . ARG A 1 86 ? 2.019 0.298 8.948 1.00 93.50 86 ARG A O 1
ATOM 688 N N . LEU A 1 87 ? 2.710 -1.351 7.573 1.00 95.12 87 LEU A N 1
ATOM 689 C CA . LEU A 1 87 ? 1.608 -2.271 7.848 1.00 95.12 87 LEU A CA 1
ATOM 690 C C . LEU A 1 87 ? 1.594 -2.695 9.321 1.00 95.12 87 LEU A C 1
ATOM 692 O O . LEU A 1 87 ? 0.556 -2.618 9.972 1.00 95.12 87 LEU A O 1
ATOM 696 N N . PHE A 1 88 ? 2.752 -3.053 9.876 1.00 97.38 88 PHE A N 1
ATOM 697 C CA . PHE A 1 88 ? 2.891 -3.390 11.291 1.00 97.38 88 PHE A CA 1
ATOM 698 C C . PHE A 1 88 ? 2.409 -2.252 12.203 1.00 97.38 88 PHE A C 1
ATOM 700 O O . PHE A 1 88 ? 1.651 -2.476 13.149 1.00 97.38 88 PHE A O 1
ATOM 707 N N . ASN A 1 89 ? 2.782 -1.008 11.892 1.00 96.94 89 ASN A N 1
ATOM 708 C CA . ASN A 1 89 ? 2.315 0.160 12.639 1.00 96.94 89 ASN A CA 1
ATOM 709 C C . ASN A 1 89 ? 0.802 0.382 12.521 1.00 96.94 89 ASN A C 1
ATOM 711 O O . ASN A 1 89 ? 0.170 0.791 13.500 1.00 96.94 89 ASN A O 1
ATOM 715 N N . TYR A 1 90 ? 0.220 0.102 11.355 1.00 96.88 90 TYR A N 1
ATOM 716 C CA . TYR A 1 90 ? -1.224 0.177 11.150 1.00 96.88 90 TYR A CA 1
ATOM 717 C C . TYR A 1 90 ? -1.962 -0.863 12.001 1.00 96.88 90 TYR A C 1
ATOM 719 O O . TYR A 1 90 ? -2.865 -0.498 12.750 1.00 96.88 90 TYR A O 1
ATOM 727 N N . ILE A 1 91 ? -1.496 -2.117 11.998 1.00 97.81 91 ILE A N 1
ATOM 728 C CA . ILE A 1 91 ? -2.032 -3.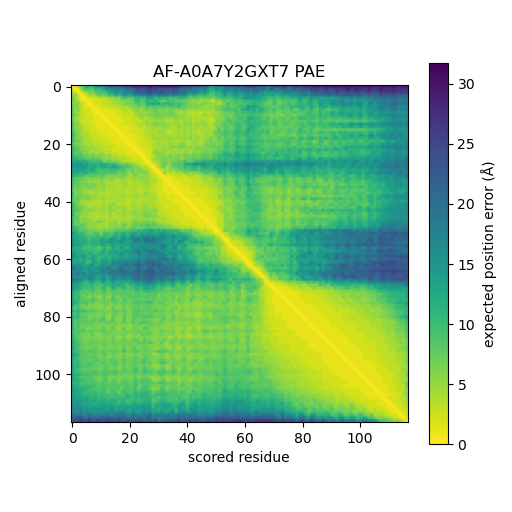194 12.847 1.00 97.81 91 ILE A CA 1
ATOM 729 C C . ILE A 1 91 ? -1.928 -2.812 14.330 1.00 97.81 91 ILE A C 1
ATOM 731 O O . ILE A 1 91 ? -2.892 -2.932 15.085 1.00 97.81 91 ILE A O 1
ATOM 735 N N . LYS A 1 92 ? -0.780 -2.276 14.764 1.00 97.62 92 LYS A N 1
ATOM 736 C CA . LYS A 1 92 ? -0.588 -1.816 16.149 1.00 97.62 92 LYS A CA 1
ATOM 737 C C . LYS A 1 92 ? -1.569 -0.707 16.534 1.00 97.62 92 LYS A C 1
ATOM 739 O O . LYS A 1 92 ? -2.058 -0.690 17.663 1.00 97.62 92 LYS A O 1
ATOM 744 N N . LYS A 1 93 ? -1.842 0.239 15.629 1.00 97.69 93 LYS A N 1
ATOM 745 C CA . LYS A 1 93 ? -2.849 1.282 15.852 1.00 97.69 93 LYS A CA 1
ATOM 746 C C . LYS A 1 93 ? -4.245 0.671 15.962 1.00 97.69 93 LYS A C 1
ATOM 748 O O . LYS A 1 93 ? -4.914 0.932 16.951 1.00 97.69 93 LYS A O 1
ATOM 753 N N . GLN A 1 94 ? -4.614 -0.201 15.031 1.00 97.75 94 GLN A N 1
ATOM 754 C CA . GLN A 1 94 ? -5.914 -0.863 15.018 1.00 97.75 94 GLN A CA 1
ATOM 755 C C . GLN A 1 94 ? -6.172 -1.664 16.305 1.00 97.75 94 GLN A C 1
ATOM 757 O O . GLN A 1 94 ? -7.245 -1.551 16.887 1.00 97.75 94 GLN A O 1
ATOM 762 N N . ASN A 1 95 ? -5.173 -2.391 16.817 1.00 97.94 95 ASN A N 1
ATOM 763 C CA . ASN A 1 95 ? -5.283 -3.110 18.093 1.00 97.94 95 ASN A CA 1
ATOM 764 C C . ASN A 1 95 ? -5.535 -2.177 19.290 1.00 97.94 95 ASN A C 1
ATOM 766 O O . ASN A 1 95 ? -6.308 -2.518 20.188 1.00 97.94 95 ASN A O 1
ATOM 770 N N . ARG A 1 96 ? -4.903 -0.995 19.316 1.00 97.88 96 ARG A N 1
ATOM 771 C CA . ARG A 1 96 ? -5.165 0.013 20.358 1.00 97.88 96 ARG A CA 1
ATOM 772 C C . ARG A 1 96 ? -6.573 0.579 20.240 1.00 97.88 96 ARG A C 1
ATOM 774 O O . ARG A 1 96 ? -7.279 0.605 21.239 1.00 97.88 96 ARG A O 1
ATOM 781 N N . ASP A 1 97 ? -6.990 0.935 19.028 1.00 98.00 97 ASP A N 1
ATOM 782 C CA . ASP A 1 97 ? -8.324 1.480 18.772 1.00 98.00 97 ASP A CA 1
ATOM 783 C C . ASP A 1 97 ? -9.412 0.471 19.197 1.00 98.00 97 ASP A C 1
ATOM 785 O O . ASP A 1 97 ? -10.366 0.842 19.877 1.00 98.00 97 ASP A O 1
ATOM 789 N N . ILE A 1 98 ? -9.231 -0.823 18.899 1.00 98.25 98 ILE A N 1
ATOM 790 C CA . ILE A 1 98 ? -10.118 -1.905 19.365 1.00 98.25 98 ILE A CA 1
ATOM 791 C C . ILE A 1 98 ? -10.136 -1.993 20.897 1.00 98.25 98 ILE A C 1
ATOM 793 O O . ILE A 1 98 ? -11.206 -2.090 21.495 1.00 98.25 98 ILE A O 1
ATOM 797 N N . THR A 1 99 ? -8.970 -1.939 21.544 1.00 97.94 99 THR A N 1
ATOM 798 C CA . THR A 1 99 ? -8.872 -2.002 23.013 1.00 97.94 99 THR A CA 1
ATOM 799 C C . THR A 1 99 ? -9.608 -0.831 23.670 1.00 97.94 99 THR A C 1
ATOM 801 O O . THR A 1 99 ? -10.359 -1.023 24.628 1.00 97.94 99 THR A O 1
ATOM 804 N N . ASP A 1 100 ? -9.438 0.377 23.136 1.00 98.00 100 ASP A N 1
ATOM 805 C CA . ASP A 1 100 ? -10.107 1.576 23.639 1.00 98.00 100 ASP A CA 1
ATOM 806 C C . ASP A 1 100 ? -11.621 1.531 23.397 1.00 98.00 100 ASP A C 1
ATOM 808 O O . ASP A 1 100 ? -12.394 1.947 24.263 1.00 98.00 100 ASP A O 1
ATOM 812 N N . LEU A 1 101 ? -12.064 0.986 22.259 1.00 98.25 101 LEU A N 1
ATOM 813 C CA . LEU A 1 101 ? -13.482 0.755 21.975 1.00 98.25 101 LEU A CA 1
ATOM 814 C C . LEU A 1 101 ? -14.103 -0.230 22.971 1.00 98.25 101 LEU A C 1
ATOM 816 O O . LEU A 1 101 ? -15.144 0.078 23.548 1.00 98.25 101 LEU A O 1
ATOM 820 N N . ILE A 1 102 ? -13.454 -1.369 23.229 1.00 98.00 102 ILE A N 1
ATOM 821 C CA . ILE A 1 102 ? -13.935 -2.361 24.204 1.00 98.00 102 ILE A CA 1
ATOM 822 C C . ILE A 1 102 ? -14.022 -1.741 25.604 1.00 98.00 102 ILE A C 1
ATOM 824 O O . ILE A 1 102 ? -15.029 -1.919 26.287 1.00 98.00 102 ILE A O 1
ATOM 828 N N . ARG A 1 103 ? -13.017 -0.957 26.021 1.00 97.44 103 ARG A N 1
ATOM 829 C CA . ARG A 1 103 ? -13.038 -0.259 27.317 1.00 97.44 103 ARG A CA 1
ATOM 830 C C . ARG A 1 103 ? -14.219 0.708 27.426 1.00 97.44 103 ARG A C 1
ATOM 832 O O . ARG A 1 103 ? -14.887 0.730 28.454 1.00 97.44 103 ARG A O 1
ATOM 839 N N . LYS A 1 104 ? -14.493 1.491 26.378 1.00 97.38 104 LYS A N 1
ATOM 840 C CA . LYS A 1 104 ? -15.643 2.410 26.350 1.00 97.38 104 LYS A CA 1
ATOM 841 C C . LYS A 1 104 ? -16.974 1.665 26.435 1.00 97.38 104 LYS A C 1
ATOM 843 O O . LYS A 1 104 ? -17.840 2.094 27.186 1.00 97.38 104 LYS A O 1
ATOM 848 N N . ILE A 1 105 ? -17.115 0.553 25.710 1.00 97.56 105 ILE A N 1
ATOM 849 C CA . ILE A 1 105 ? -18.321 -0.288 25.750 1.00 97.56 105 ILE A CA 1
ATOM 850 C C . ILE A 1 105 ? -18.531 -0.869 27.155 1.00 97.56 105 ILE A C 1
ATOM 852 O O . ILE A 1 105 ? -19.649 -0.843 27.656 1.00 97.56 105 ILE A O 1
ATOM 856 N N . ALA A 1 106 ? -17.470 -1.351 27.810 1.00 96.75 106 ALA A N 1
ATOM 857 C CA . ALA A 1 106 ? -17.559 -1.895 29.166 1.00 96.75 106 ALA A CA 1
ATOM 858 C C . ALA A 1 106 ? -18.045 -0.847 30.184 1.00 96.75 106 ALA A C 1
ATOM 860 O O . ALA A 1 106 ? -18.967 -1.125 30.945 1.00 96.75 106 ALA A O 1
ATOM 861 N N . ILE A 1 107 ? -17.480 0.366 30.143 1.00 96.69 107 ILE A N 1
ATOM 862 C CA . ILE A 1 107 ? -17.885 1.472 31.026 1.00 96.69 107 ILE A CA 1
ATOM 863 C C . ILE A 1 107 ? -19.333 1.906 30.745 1.00 96.69 107 ILE A C 1
ATOM 865 O O . ILE A 1 107 ? -20.104 2.096 31.680 1.00 96.69 107 ILE A O 1
ATOM 869 N N . ASP A 1 108 ? -19.726 2.053 29.473 1.00 96.44 108 ASP A N 1
ATOM 870 C CA . ASP A 1 108 ? -21.099 2.443 29.107 1.00 96.44 108 ASP A CA 1
ATOM 871 C C . ASP A 1 108 ? -22.128 1.401 29.574 1.00 96.44 108 ASP A C 1
ATOM 873 O O . ASP A 1 108 ? -23.193 1.758 30.076 1.00 96.44 108 ASP A O 1
ATOM 877 N N . ASN A 1 109 ? -21.798 0.111 29.473 1.00 95.81 109 ASN A N 1
ATOM 878 C CA . ASN A 1 109 ? -22.660 -0.961 29.967 1.00 95.81 109 ASN A CA 1
ATOM 879 C C . ASN A 1 109 ? -22.830 -0.907 31.493 1.00 95.81 109 ASN A C 1
ATOM 881 O O . ASN A 1 109 ? -23.960 -0.987 31.968 1.00 95.81 109 ASN A O 1
ATOM 885 N N . GLU A 1 110 ? -21.749 -0.700 32.249 1.00 94.44 110 GLU A N 1
ATOM 886 C CA . GLU A 1 110 ? -21.802 -0.587 33.714 1.00 94.44 110 GLU A CA 1
ATOM 887 C C . GLU A 1 110 ? -22.643 0.622 34.165 1.00 94.44 110 GLU A C 1
ATOM 889 O O . GLU A 1 110 ? -23.513 0.499 35.027 1.00 94.44 110 GLU A O 1
ATOM 894 N N . VAL A 1 111 ? -22.465 1.782 33.521 1.00 93.19 111 VAL A N 1
ATOM 895 C CA . VAL A 1 111 ? -23.269 2.989 33.792 1.00 93.19 111 VAL A CA 1
ATOM 896 C C . VAL A 1 111 ? -24.753 2.751 33.488 1.00 93.19 111 VAL A C 1
ATOM 898 O O . VAL A 1 111 ? -25.629 3.203 34.228 1.00 93.19 111 VAL A O 1
ATOM 901 N N . ARG A 1 112 ? -25.075 2.038 32.404 1.00 91.25 112 ARG A N 1
ATOM 902 C CA . ARG A 1 112 ? -26.466 1.700 32.058 1.00 91.25 112 ARG A CA 1
ATOM 903 C C . ARG A 1 112 ? -27.101 0.730 33.048 1.00 91.25 112 ARG A C 1
ATOM 905 O O . ARG A 1 112 ? -28.302 0.841 33.279 1.00 91.25 112 ARG A O 1
ATOM 912 N N . GLU A 1 113 ? -26.339 -0.204 33.607 1.00 89.12 113 GLU A N 1
ATOM 913 C CA . GLU A 1 113 ? -26.827 -1.121 34.641 1.00 89.12 113 GLU A CA 1
ATOM 914 C C . GLU A 1 113 ? -27.115 -0.387 35.953 1.00 89.12 113 GLU A C 1
ATOM 916 O O . GLU A 1 113 ? -28.188 -0.577 36.518 1.00 89.12 113 GLU A O 1
ATOM 921 N N . GLN A 1 114 ? -26.235 0.524 36.381 1.00 83.44 114 GLN A N 1
ATOM 922 C CA . GLN A 1 114 ? -26.455 1.339 37.584 1.00 83.44 114 GLN A CA 1
ATOM 923 C C . GLN A 1 114 ? -27.688 2.248 37.476 1.00 83.44 114 GLN A C 1
ATOM 925 O O . GLN A 1 114 ? -28.405 2.413 38.452 1.00 83.44 114 GLN A O 1
ATOM 930 N N . ASN A 1 115 ? -27.977 2.795 36.291 1.00 80.75 115 ASN A N 1
ATOM 931 C CA . ASN A 1 115 ? -29.157 3.641 36.065 1.00 80.75 115 ASN A CA 1
ATOM 932 C C . ASN A 1 115 ? -30.491 2.865 35.988 1.00 80.75 115 ASN A C 1
ATOM 934 O O . ASN A 1 115 ? -31.548 3.488 35.888 1.00 80.75 115 ASN A O 1
ATOM 938 N N . ARG A 1 116 ? 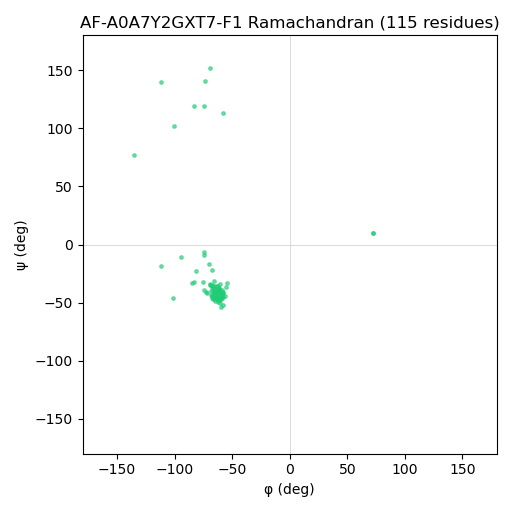-30.463 1.525 35.951 1.00 74.44 116 ARG A N 1
ATOM 939 C CA . ARG A 1 116 ? -31.668 0.671 35.916 1.00 74.44 116 ARG A CA 1
ATOM 940 C C . ARG A 1 116 ? -32.118 0.189 37.301 1.00 74.44 116 ARG A C 1
ATOM 942 O O . ARG A 1 116 ? -33.200 -0.392 37.380 1.00 74.44 116 ARG A O 1
ATOM 949 N N . VAL A 1 117 ? -31.299 0.389 38.334 1.00 59.94 117 VAL A N 1
ATOM 950 C CA . VAL A 1 117 ? -31.564 0.034 39.741 1.00 59.94 117 VAL A CA 1
ATOM 951 C C . VAL A 1 117 ? -32.068 1.263 40.486 1.00 59.94 117 VAL A C 1
ATOM 953 O O . VAL A 1 117 ? -33.012 1.098 41.288 1.00 59.94 117 VAL A O 1
#

Foldseek 3Di:
DPLDPLLVVLLVVLVVQLVVLVVCVVVVNDDPVRNVVSNVVSVVSNCCSNDVPPVLVVQCVPPVDPDSVVSVVVVVVVVVVVVVVVVVVVVVVVVVVVVVVVVVVVVVVVVVVVVVD

Radius of gyration: 23.38 Å; Cα contacts (8 Å, |Δi|>4): 44; chains: 1; bounding box: 60×24×70 Å

Secondary structure (DSSP, 8-state):
----HHHHHHHHHHHHHHHHHHHHHHTT-S-HHHHHHHHHHHHHHHHHHH-HHHHHHHHHHHH--S-HHHHHHHHHHHHHHHHHHHHHHHHHHHHHHHHHHHHHHHHHHHHHHHTT-

pLDDT: mean 81.87, std 11.93, range [44.44, 98.25]

Mean predicted aligned error: 9.07 Å

Solvent-accessible surface area (backbone atoms only — not comparable to full-atom values): 6516 Å² total; per-residue (Å²): 134,81,83,53,70,60,56,56,53,46,43,53,52,28,52,52,51,44,51,50,47,52,56,37,42,75,69,65,79,44,54,73,66,55,46,52,52,54,41,50,51,36,50,49,55,29,47,46,47,75,45,50,67,70,57,48,54,56,50,35,73,75,70,69,47,90,51,64,68,57,50,54,50,53,51,53,47,52,53,48,54,51,51,51,52,52,49,53,54,49,53,56,49,52,55,49,55,51,52,54,49,52,52,52,52,54,54,54,50,53,56,54,54,62,74,73,110

Sequence (117 aa):
MSLEVYQIVVPIISVVSASLIFREFIKGNNTLFETILWSSIWLGIAAIALFPDPITMFLSKTIGIKDHINAIIFIGLAISFFLHYRLFNYIKKQNRDITDLIRKIAIDNEVREQNRV